Protein AF-A0A1W6B741-F1 (afdb_monomer_lite)

Structure (mmCIF, N/CA/C/O backbone):
data_AF-A0A1W6B741-F1
#
_entry.id   AF-A0A1W6B741-F1
#
loop_
_atom_site.group_PDB
_atom_site.id
_atom_site.type_symbol
_atom_site.label_atom_id
_atom_site.label_alt_id
_atom_site.label_comp_id
_atom_site.label_asym_id
_atom_site.label_entity_id
_atom_site.label_seq_id
_atom_site.pdbx_PDB_ins_code
_atom_site.Cartn_x
_atom_site.Cartn_y
_atom_site.Cartn_z
_atom_site.occupancy
_atom_site.B_iso_or_equiv
_atom_site.auth_seq_id
_atom_site.auth_comp_id
_atom_site.auth_asym_id
_atom_site.auth_atom_id
_atom_site.pdbx_PDB_model_num
ATOM 1 N N . MET A 1 1 ? 7.089 6.593 70.113 1.00 49.62 1 MET A N 1
ATOM 2 C CA . MET A 1 1 ? 6.630 7.069 68.786 1.00 49.62 1 MET A CA 1
ATOM 3 C C . MET A 1 1 ? 7.339 6.342 67.629 1.00 49.62 1 MET A C 1
ATOM 5 O O . MET A 1 1 ? 8.006 6.979 66.833 1.00 49.62 1 MET A O 1
ATOM 9 N N . LYS A 1 2 ? 7.258 5.001 67.542 1.00 49.00 2 LYS A N 1
ATOM 10 C CA . LYS A 1 2 ? 7.904 4.215 66.456 1.00 49.00 2 LYS A CA 1
ATOM 11 C C . LYS A 1 2 ? 7.067 3.026 65.945 1.00 49.00 2 LYS A C 1
ATOM 13 O O . LYS A 1 2 ? 7.526 2.274 65.102 1.00 49.00 2 LYS A O 1
ATOM 18 N N . ARG A 1 3 ? 5.837 2.846 66.449 1.00 46.06 3 ARG A N 1
ATOM 19 C CA . ARG A 1 3 ? 4.944 1.724 66.082 1.00 46.06 3 ARG A CA 1
ATOM 20 C C . ARG A 1 3 ? 3.840 2.117 65.092 1.00 46.06 3 ARG A C 1
ATOM 22 O O . ARG A 1 3 ? 3.309 1.255 64.409 1.00 46.06 3 ARG A O 1
ATOM 29 N N . ALA A 1 4 ? 3.552 3.414 64.962 1.00 48.59 4 ALA A N 1
ATOM 30 C CA . ALA A 1 4 ? 2.549 3.925 64.025 1.00 48.59 4 ALA A CA 1
ATOM 31 C C . ALA A 1 4 ? 3.038 3.970 62.563 1.00 48.59 4 ALA A C 1
ATOM 33 O O . ALA A 1 4 ? 2.226 4.031 61.649 1.00 48.59 4 ALA A O 1
ATOM 34 N N . ILE A 1 5 ? 4.354 3.894 62.327 1.00 52.31 5 ILE A N 1
ATOM 35 C CA . ILE A 1 5 ? 4.927 3.961 60.970 1.00 52.31 5 ILE A CA 1
ATOM 36 C C . ILE A 1 5 ? 4.763 2.620 60.228 1.00 52.31 5 ILE A C 1
ATOM 38 O O . ILE A 1 5 ? 4.640 2.601 59.009 1.00 52.31 5 ILE A O 1
ATOM 42 N N . ILE A 1 6 ? 4.667 1.498 60.951 1.00 54.31 6 ILE A N 1
ATOM 43 C CA . ILE A 1 6 ? 4.535 0.166 60.338 1.00 54.31 6 ILE A CA 1
ATOM 44 C C . ILE A 1 6 ? 3.123 -0.046 59.762 1.00 54.31 6 ILE A C 1
ATOM 46 O O . ILE A 1 6 ? 2.977 -0.646 58.702 1.00 54.31 6 ILE A O 1
ATOM 50 N N . PHE A 1 7 ? 2.088 0.519 60.393 1.00 48.38 7 PHE A N 1
ATOM 51 C CA . PHE A 1 7 ? 0.719 0.452 59.866 1.00 48.38 7 PHE A CA 1
ATOM 52 C C . PHE A 1 7 ? 0.516 1.312 58.611 1.00 48.38 7 PHE A C 1
ATOM 54 O O . PHE A 1 7 ? -0.214 0.907 57.712 1.00 48.38 7 PHE A O 1
ATOM 61 N N . ALA A 1 8 ? 1.203 2.454 58.503 1.00 50.00 8 ALA A N 1
ATOM 62 C CA . ALA A 1 8 ? 1.156 3.283 57.298 1.00 50.00 8 ALA A CA 1
ATOM 63 C C . ALA A 1 8 ? 1.881 2.631 56.103 1.00 50.00 8 ALA A C 1
ATOM 65 O O . ALA A 1 8 ? 1.454 2.795 54.964 1.00 50.00 8 ALA A O 1
ATOM 66 N N . ALA A 1 9 ? 2.933 1.843 56.353 1.00 50.53 9 ALA A N 1
ATOM 67 C CA . ALA A 1 9 ? 3.657 1.126 55.302 1.00 50.53 9 ALA A CA 1
ATOM 68 C C . ALA A 1 9 ? 2.869 -0.066 54.720 1.00 50.53 9 ALA A C 1
ATOM 70 O O . ALA A 1 9 ? 3.049 -0.398 53.552 1.00 50.53 9 ALA A O 1
ATOM 71 N N . LEU A 1 10 ? 1.970 -0.683 55.497 1.00 49.28 10 LEU A N 1
ATOM 72 C CA . LEU A 1 10 ? 1.177 -1.840 55.054 1.00 49.28 10 LEU A CA 1
ATOM 73 C C . LEU A 1 10 ? -0.109 -1.468 54.297 1.00 49.28 10 LEU A C 1
ATOM 75 O O . LEU A 1 10 ? -0.631 -2.286 53.549 1.00 49.28 10 LEU A O 1
ATOM 79 N N . LEU A 1 11 ? -0.612 -0.237 54.445 1.00 48.28 11 LEU A N 1
ATOM 80 C CA . LEU A 1 11 ? -1.722 0.263 53.621 1.00 48.28 11 LEU A CA 1
ATOM 81 C C . LEU A 1 11 ? -1.268 0.742 52.233 1.00 48.28 11 LEU A C 1
ATOM 83 O O . LEU A 1 11 ? -2.087 0.817 51.322 1.00 48.28 11 LEU A O 1
ATOM 87 N N . ALA A 1 12 ? 0.025 1.017 52.045 1.00 49.03 12 ALA A N 1
ATOM 88 C CA . ALA A 1 12 ? 0.581 1.404 50.748 1.00 49.03 12 ALA A CA 1
ATOM 89 C C . ALA A 1 12 ? 0.829 0.211 49.800 1.00 49.03 12 ALA A C 1
ATOM 91 O O . ALA A 1 12 ? 1.069 0.418 48.614 1.00 49.03 12 ALA A O 1
ATOM 92 N N . THR A 1 13 ? 0.753 -1.034 50.289 1.00 51.66 13 THR A N 1
ATOM 93 C CA . THR A 1 13 ? 0.931 -2.257 49.478 1.00 51.66 13 THR A CA 1
ATOM 94 C C . THR A 1 13 ? -0.386 -2.860 48.980 1.00 51.66 13 THR A C 1
ATOM 96 O O . THR A 1 13 ? -0.368 -3.836 48.235 1.00 51.66 13 THR A O 1
ATOM 99 N N . LEU A 1 14 ? -1.527 -2.267 49.348 1.00 48.66 14 LEU A N 1
ATOM 100 C CA . LEU A 1 14 ? -2.876 -2.685 48.942 1.00 48.66 14 LEU A CA 1
ATOM 101 C C . LEU A 1 14 ? -3.487 -1.786 47.861 1.00 48.66 14 LEU A C 1
ATOM 103 O O . LEU A 1 14 ? -4.700 -1.776 47.671 1.00 48.66 14 LEU A O 1
ATOM 107 N N . SER A 1 15 ? -2.647 -1.077 47.110 1.00 41.44 15 SER A N 1
ATOM 108 C CA . SER A 1 15 ? -3.021 -0.619 45.777 1.00 41.44 15 SER A CA 1
ATOM 109 C C . SER A 1 15 ? -2.590 -1.686 44.777 1.00 41.44 15 SER A C 1
ATOM 111 O O . SER A 1 15 ? -1.430 -1.680 44.355 1.00 41.44 15 SER A O 1
ATOM 113 N N . PRO A 1 16 ? -3.488 -2.566 44.296 1.00 51.16 16 PRO A N 1
ATOM 114 C CA . PRO A 1 16 ? -3.381 -2.926 42.904 1.00 51.16 16 PRO A CA 1
ATOM 115 C C . PRO A 1 16 ? -3.478 -1.594 42.159 1.00 51.16 16 PRO A C 1
ATOM 117 O O . PRO A 1 16 ? -4.539 -0.970 42.110 1.00 51.16 16 PRO A O 1
ATOM 120 N N . LEU A 1 17 ? -2.360 -1.146 41.5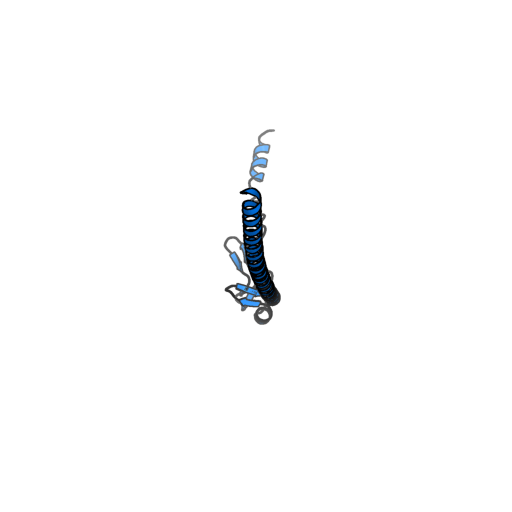85 1.00 47.25 17 LEU A N 1
ATOM 121 C CA . LEU A 1 17 ? -2.402 -0.401 40.336 1.00 47.25 17 LEU A CA 1
ATOM 122 C C . LEU A 1 17 ? -3.099 -1.305 39.310 1.00 47.25 17 LEU A C 1
ATOM 124 O O . LEU A 1 17 ? -2.494 -1.879 38.417 1.00 47.25 17 LEU A O 1
ATOM 128 N N . ALA A 1 18 ? -4.411 -1.428 39.441 1.00 44.25 18 ALA A N 1
ATOM 129 C CA . ALA A 1 18 ? -5.305 -1.744 38.360 1.00 44.25 18 ALA A CA 1
ATOM 130 C C . ALA A 1 18 ? -5.580 -0.424 37.632 1.00 44.25 18 ALA A C 1
ATOM 132 O O . ALA A 1 18 ? -6.719 -0.030 37.402 1.00 44.25 18 ALA A O 1
ATOM 133 N N . THR A 1 19 ? -4.511 0.268 37.224 1.00 42.84 19 THR A N 1
ATOM 134 C CA . THR A 1 19 ? -4.555 1.007 35.971 1.00 42.84 19 THR A CA 1
ATOM 135 C C . THR A 1 19 ? -4.699 -0.059 34.893 1.00 42.84 19 THR A C 1
ATOM 137 O O . THR A 1 19 ? -3.733 -0.433 34.233 1.00 42.84 19 THR A O 1
ATOM 140 N N . HIS A 1 20 ? -5.903 -0.614 34.762 1.00 43.66 20 HIS A N 1
ATOM 141 C CA . HIS A 1 20 ? -6.303 -1.269 33.538 1.00 43.66 20 HIS A CA 1
ATOM 142 C C . HIS A 1 20 ? -6.378 -0.134 32.530 1.00 43.66 20 HIS A C 1
ATOM 144 O O . HIS A 1 20 ? -7.413 0.501 32.338 1.00 43.66 20 HIS A O 1
ATOM 150 N N . THR A 1 21 ? -5.234 0.178 31.924 1.00 38.22 21 THR A N 1
ATOM 151 C CA . THR A 1 21 ? -5.257 0.695 30.573 1.00 38.22 21 THR A CA 1
ATOM 152 C C . THR A 1 21 ? -6.101 -0.325 29.829 1.00 38.22 21 THR A C 1
ATOM 154 O O . THR A 1 21 ? -5.731 -1.493 29.713 1.00 38.22 21 THR A O 1
ATOM 157 N N . ALA A 1 22 ? -7.326 0.051 29.471 1.00 42.50 22 ALA A N 1
ATOM 158 C CA . ALA A 1 22 ? -8.098 -0.742 28.545 1.00 42.50 22 ALA A CA 1
ATOM 159 C C . ALA A 1 22 ? -7.211 -0.850 27.302 1.00 42.50 22 ALA A C 1
ATOM 161 O O . ALA A 1 22 ? -7.067 0.114 26.551 1.00 42.50 22 ALA A O 1
ATOM 162 N N . GLN A 1 23 ? -6.517 -1.979 27.143 1.00 37.66 23 GLN A N 1
ATOM 163 C CA . GLN A 1 23 ? -5.907 -2.328 25.878 1.00 37.66 23 GLN A CA 1
ATOM 164 C C . GLN A 1 23 ? -7.083 -2.591 24.954 1.00 37.66 23 GLN A C 1
ATOM 166 O O . GLN A 1 23 ? -7.599 -3.700 24.870 1.00 37.66 23 GLN A O 1
ATOM 171 N N . ALA A 1 24 ? -7.543 -1.526 24.309 1.00 39.94 24 ALA A N 1
ATOM 172 C CA . ALA A 1 24 ? -8.347 -1.633 23.120 1.00 39.94 24 ALA A CA 1
ATOM 173 C C . ALA A 1 24 ? -7.419 -2.165 22.021 1.00 39.94 24 ALA A C 1
ATOM 175 O O . ALA A 1 24 ? -6.926 -1.415 21.182 1.00 39.94 24 ALA A O 1
ATOM 176 N N . ASP A 1 25 ? -7.186 -3.479 22.011 1.00 48.62 25 ASP A N 1
ATOM 177 C CA . ASP A 1 25 ? -7.181 -4.153 20.719 1.00 48.62 25 ASP A CA 1
ATOM 178 C C . ASP A 1 25 ? -8.565 -3.832 20.174 1.00 48.62 25 ASP A C 1
ATOM 180 O O . ASP A 1 25 ? -9.538 -4.173 20.837 1.00 48.62 25 ASP A O 1
ATOM 184 N N . GLY A 1 26 ? -8.670 -3.033 19.107 1.00 53.06 26 GLY A N 1
ATOM 185 C CA . GLY A 1 26 ? -9.865 -2.235 18.761 1.00 53.06 26 GLY A CA 1
ATOM 186 C C . GLY A 1 26 ? -11.191 -2.990 18.556 1.00 53.06 26 GLY A C 1
ATOM 187 O O . GLY A 1 26 ? -12.148 -2.412 18.051 1.00 53.06 26 GLY A O 1
ATOM 188 N N . ALA A 1 27 ? -11.240 -4.270 18.916 1.00 63.56 27 ALA A N 1
ATOM 189 C CA . ALA A 1 27 ? -12.379 -5.151 18.951 1.00 63.56 27 ALA A CA 1
ATOM 190 C C . ALA A 1 27 ? -12.714 -5.763 20.333 1.00 63.56 27 ALA A C 1
ATOM 192 O O . ALA A 1 27 ? -13.695 -6.482 20.369 1.00 63.56 27 ALA A O 1
ATOM 193 N N . THR A 1 28 ? -11.999 -5.528 21.444 1.00 71.38 28 THR A N 1
ATOM 194 C CA . THR A 1 28 ? -12.312 -6.189 22.739 1.00 71.38 28 THR A CA 1
ATOM 195 C C . THR A 1 28 ? -12.167 -5.249 23.935 1.00 71.38 28 THR A C 1
ATOM 197 O O . THR A 1 28 ? -11.151 -4.578 24.087 1.00 71.38 28 THR A O 1
ATOM 200 N N . ILE A 1 29 ? -13.171 -5.229 24.818 1.00 73.94 29 ILE A N 1
ATOM 201 C CA . ILE A 1 29 ? -13.167 -4.484 26.084 1.00 73.94 29 ILE A CA 1
ATOM 202 C C . ILE A 1 29 ? -13.439 -5.447 27.240 1.00 73.94 29 ILE A C 1
ATOM 204 O O . ILE A 1 29 ? -14.363 -6.254 27.190 1.00 73.94 29 ILE A O 1
ATOM 208 N N . THR A 1 30 ? -12.655 -5.338 28.309 1.00 77.25 30 THR A N 1
ATOM 209 C CA . THR A 1 30 ? -12.872 -6.092 29.550 1.00 77.25 30 THR A CA 1
ATOM 210 C C . THR A 1 30 ? -13.721 -5.259 30.499 1.00 77.25 30 THR A C 1
ATOM 212 O O . THR A 1 30 ? -13.291 -4.195 30.940 1.00 77.25 30 THR A O 1
ATOM 215 N N . LEU A 1 31 ? -14.927 -5.733 30.809 1.00 77.50 31 LEU A N 1
ATOM 216 C CA . LEU A 1 31 ? -15.867 -5.036 31.694 1.00 77.50 31 LEU A CA 1
ATOM 217 C C . LEU A 1 31 ? -15.630 -5.391 33.167 1.00 77.50 31 LEU A C 1
ATOM 219 O O . LEU A 1 31 ? -15.774 -4.548 34.047 1.00 77.50 31 LEU A O 1
ATOM 223 N N . ALA A 1 32 ? -15.273 -6.648 33.427 1.00 76.44 32 ALA A N 1
ATOM 224 C CA . ALA A 1 32 ? -14.990 -7.194 34.750 1.00 76.44 32 ALA A CA 1
ATOM 225 C C . ALA A 1 32 ? -14.067 -8.420 34.613 1.00 76.44 32 ALA A C 1
ATOM 227 O O . ALA A 1 32 ? -13.931 -8.954 33.507 1.00 76.44 32 ALA A O 1
ATOM 228 N N . PRO A 1 33 ? -13.445 -8.914 35.700 1.00 76.56 33 PRO A N 1
ATOM 229 C CA . PRO A 1 33 ? -12.696 -10.167 35.656 1.00 76.56 33 PRO A CA 1
ATOM 230 C C . PRO A 1 33 ? -13.569 -11.309 35.104 1.00 76.56 33 PRO A C 1
ATOM 232 O O . PRO A 1 33 ? -14.600 -11.639 35.682 1.00 76.56 33 PRO A O 1
ATOM 235 N N . GLY A 1 34 ? -13.178 -11.882 33.962 1.00 74.50 34 GLY A N 1
ATOM 236 C CA . GLY A 1 34 ? -13.925 -12.946 33.275 1.00 74.50 34 GLY A CA 1
ATOM 237 C C . GLY A 1 34 ? -15.058 -12.481 32.350 1.00 74.50 34 GLY A C 1
ATOM 238 O O . GLY A 1 34 ? -15.685 -13.321 31.712 1.00 74.50 34 GLY A O 1
ATOM 239 N N . VAL A 1 35 ? -15.308 -11.172 32.236 1.00 76.62 35 VAL A N 1
ATOM 240 C CA . VAL A 1 35 ? -16.324 -10.606 31.337 1.00 76.62 35 VAL A CA 1
ATOM 241 C C . VAL A 1 35 ? -15.642 -9.749 30.279 1.00 76.62 35 VAL A C 1
ATOM 243 O O . VAL A 1 35 ? -15.194 -8.631 30.551 1.00 76.62 35 VAL A O 1
ATOM 246 N N . THR A 1 36 ? -15.584 -10.277 29.061 1.00 83.00 36 THR A N 1
ATOM 247 C CA . THR A 1 36 ? -15.111 -9.566 27.874 1.00 83.00 36 THR A CA 1
ATOM 248 C C . THR A 1 36 ? -16.279 -9.282 26.943 1.00 83.00 36 THR A C 1
ATOM 250 O O . THR A 1 36 ? -17.221 -10.065 26.853 1.00 83.00 36 THR A O 1
ATOM 253 N N . LEU A 1 37 ? -16.221 -8.133 26.282 1.00 85.38 37 LEU A N 1
ATOM 254 C CA . LEU A 1 37 ? -17.180 -7.704 25.282 1.00 85.38 37 LEU A CA 1
ATOM 255 C C . LEU A 1 37 ? -16.421 -7.401 23.995 1.00 85.38 37 LEU A C 1
ATOM 257 O O . LEU A 1 37 ? -15.542 -6.533 23.978 1.00 85.38 37 LEU A O 1
ATOM 261 N N . GLN A 1 38 ? -16.737 -8.140 22.939 1.00 88.50 38 GLN A N 1
ATOM 262 C CA . GLN A 1 38 ? -16.107 -8.012 21.636 1.00 88.50 38 GLN A CA 1
ATOM 263 C C . GLN A 1 38 ? -16.973 -7.222 20.657 1.00 88.50 38 GLN A C 1
ATOM 265 O O . GLN A 1 38 ? -18.199 -7.181 20.740 1.00 88.50 38 GLN A O 1
ATOM 270 N N . LEU A 1 39 ? -16.321 -6.550 19.715 1.00 87.31 39 LEU A N 1
ATOM 271 C CA . LEU A 1 39 ? -16.952 -5.843 18.615 1.00 87.31 39 LEU A CA 1
ATOM 272 C C . LEU A 1 39 ? -17.810 -6.828 17.823 1.00 87.31 39 LEU A C 1
ATOM 274 O O . LEU A 1 39 ? -17.308 -7.818 17.294 1.00 87.31 39 LEU A O 1
ATOM 278 N N . GLY A 1 40 ? -19.097 -6.517 17.723 1.00 89.00 40 GLY A N 1
ATOM 279 C CA . GLY A 1 40 ? -20.098 -7.359 17.085 1.00 89.00 40 GLY A CA 1
ATOM 280 C C . GLY A 1 40 ? -20.682 -8.451 17.974 1.00 89.00 40 GLY A C 1
ATOM 281 O O . GLY A 1 40 ? -21.468 -9.253 17.468 1.00 89.00 40 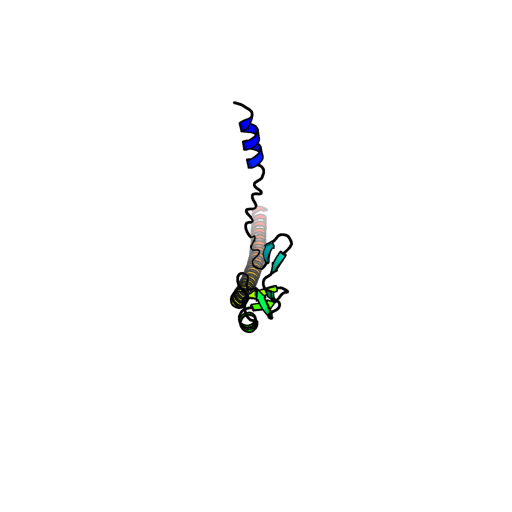GLY A O 1
ATOM 282 N N . ASP A 1 41 ? -20.367 -8.462 19.272 1.00 90.69 41 ASP A N 1
ATOM 283 C CA . ASP A 1 41 ? -21.128 -9.240 20.246 1.00 90.69 41 ASP A CA 1
ATOM 284 C C . ASP A 1 41 ? -22.586 -8.794 20.241 1.00 90.69 41 ASP A C 1
ATOM 286 O O . ASP A 1 41 ? -22.893 -7.610 20.080 1.00 90.69 41 ASP A O 1
ATOM 290 N N . ARG A 1 42 ? -23.485 -9.764 20.413 1.00 90.62 42 ARG A N 1
ATOM 291 C CA . ARG A 1 42 ? -24.929 -9.558 20.347 1.00 90.62 42 ARG A CA 1
ATOM 292 C C . ARG A 1 42 ? -25.552 -9.689 21.736 1.00 90.62 42 ARG A C 1
ATOM 294 O O . ARG A 1 42 ? -25.341 -10.697 22.410 1.00 90.62 42 ARG A O 1
ATOM 301 N N . ASP A 1 43 ? -26.342 -8.700 22.149 1.00 90.19 43 ASP A N 1
ATOM 302 C CA . ASP A 1 43 ? -27.113 -8.769 23.395 1.00 90.19 43 ASP A CA 1
ATOM 303 C C . ASP A 1 43 ? -28.398 -9.610 23.244 1.00 90.19 43 ASP A C 1
ATOM 305 O O . ASP A 1 43 ? -28.732 -10.130 22.174 1.00 90.19 43 ASP A O 1
ATOM 309 N N . ARG A 1 44 ? -29.156 -9.749 24.340 1.00 89.19 44 ARG A N 1
ATOM 310 C CA . ARG A 1 44 ? -30.431 -10.490 24.341 1.00 89.19 44 ARG A CA 1
ATOM 311 C C . ARG A 1 44 ? -31.520 -9.809 23.509 1.00 89.19 44 ARG A C 1
ATOM 313 O O . ARG A 1 44 ? -32.472 -10.474 23.114 1.00 89.19 44 ARG A O 1
ATOM 320 N N . GLN A 1 45 ? -31.400 -8.507 23.268 1.00 90.25 45 GLN A N 1
ATOM 321 C CA . GLN A 1 45 ? -32.316 -7.722 22.447 1.00 90.25 45 GLN A CA 1
ATOM 322 C C . GLN A 1 45 ? -31.964 -7.787 20.949 1.00 90.25 45 GLN A C 1
ATOM 324 O O . GLN A 1 45 ? -32.733 -7.300 20.121 1.00 90.25 45 GLN A O 1
ATOM 329 N N . GLY A 1 46 ? -30.841 -8.412 20.578 1.00 91.00 46 GLY A N 1
ATOM 330 C CA . GLY A 1 46 ? -30.366 -8.494 19.198 1.00 91.00 46 GLY A CA 1
ATOM 331 C C . GLY A 1 46 ? -29.575 -7.267 18.734 1.00 91.00 46 GLY A C 1
ATOM 332 O O . GLY A 1 46 ? -29.342 -7.123 17.533 1.00 91.00 46 GLY A O 1
ATOM 333 N N . GLN A 1 47 ? -29.169 -6.393 19.654 1.00 92.44 47 GLN A N 1
ATOM 334 C CA . GLN A 1 47 ? -28.283 -5.269 19.379 1.00 92.44 47 GLN A CA 1
ATOM 335 C C . GLN A 1 47 ? -26.832 -5.738 19.358 1.00 92.44 47 GLN A C 1
ATOM 337 O O . GLN A 1 47 ? -26.455 -6.677 20.055 1.00 92.44 47 GLN A O 1
ATOM 342 N N . TYR A 1 48 ? -26.017 -5.056 18.569 1.00 92.06 48 TYR A N 1
ATOM 343 C CA . TYR A 1 48 ? -24.608 -5.342 18.377 1.00 92.06 48 TYR A CA 1
ATOM 344 C C . TYR A 1 48 ? -23.733 -4.321 19.091 1.00 92.06 48 TYR A C 1
ATOM 346 O O . TYR A 1 48 ? -24.019 -3.122 19.072 1.00 92.06 48 TYR A O 1
ATOM 354 N N . TRP A 1 49 ? -22.646 -4.787 19.692 1.00 89.88 49 TRP A N 1
ATOM 355 C CA . TRP A 1 49 ? -21.667 -3.926 20.338 1.00 89.88 49 TRP A CA 1
ATOM 356 C C . TRP A 1 49 ? -20.708 -3.288 19.329 1.00 89.88 49 TRP A C 1
ATOM 358 O O . TRP A 1 49 ? -19.986 -3.996 18.632 1.00 89.88 49 TRP A O 1
ATOM 368 N N . ASP A 1 50 ? -20.637 -1.954 19.278 1.00 87.06 50 ASP A N 1
ATOM 369 C CA . ASP A 1 50 ? -19.771 -1.205 18.346 1.00 87.06 50 ASP A CA 1
ATOM 370 C C . ASP A 1 50 ? -18.403 -0.784 18.894 1.00 87.06 50 ASP A C 1
ATOM 372 O O . ASP A 1 50 ? -17.662 -0.092 18.190 1.00 87.06 50 ASP A O 1
ATOM 376 N N . GLY A 1 51 ? -18.060 -1.216 20.110 1.00 83.62 51 GLY A N 1
ATOM 377 C CA . GLY A 1 51 ? -16.863 -0.774 20.829 1.00 83.62 51 GLY A CA 1
ATOM 378 C C . GLY A 1 51 ? -17.130 0.321 21.867 1.00 83.62 51 GLY A C 1
ATOM 379 O O . GLY A 1 51 ? -16.230 0.654 22.630 1.00 83.62 51 GLY A O 1
ATOM 380 N N . GLY A 1 52 ? -18.345 0.871 21.937 1.00 83.94 52 GLY A N 1
ATOM 381 C CA . GLY A 1 52 ? -18.731 1.798 23.009 1.00 83.94 52 GLY A CA 1
ATOM 382 C C . GLY A 1 52 ? -20.228 1.850 23.309 1.00 83.94 52 GLY A C 1
ATOM 383 O O . GLY A 1 52 ? -20.616 2.261 24.399 1.00 83.94 52 GLY A O 1
ATOM 384 N N . HIS A 1 53 ? -21.070 1.430 22.367 1.00 86.00 53 HIS A N 1
ATOM 385 C CA . HIS A 1 53 ? -22.519 1.447 22.480 1.00 86.00 53 HIS A CA 1
ATOM 386 C C . HIS A 1 53 ? -23.132 0.186 21.864 1.00 86.00 53 HIS A C 1
ATOM 388 O O . HIS A 1 53 ? -22.611 -0.394 20.909 1.00 86.00 53 HIS A O 1
ATOM 394 N N . TRP A 1 54 ? -24.295 -0.194 22.385 1.00 90.56 54 TRP A N 1
ATOM 395 C CA . TRP A 1 54 ? -25.179 -1.156 21.736 1.00 90.56 54 TRP A CA 1
ATOM 396 C C . TRP A 1 54 ? -25.928 -0.468 20.596 1.00 90.56 54 TRP A C 1
ATOM 398 O O . TRP A 1 54 ? -26.425 0.652 20.747 1.00 90.56 54 TRP A O 1
ATOM 408 N N . ARG A 1 55 ? -25.968 -1.117 19.437 1.00 93.44 55 ARG A N 1
ATOM 409 C CA . ARG A 1 55 ? -26.555 -0.590 18.204 1.00 93.44 55 ARG A CA 1
ATOM 410 C C . ARG A 1 55 ? -27.537 -1.589 17.637 1.00 93.44 55 ARG A C 1
ATOM 412 O O . ARG A 1 55 ? -27.298 -2.790 17.684 1.00 93.44 55 ARG A O 1
ATOM 419 N N . ASP A 1 56 ? -28.633 -1.107 17.078 1.00 94.25 56 ASP A N 1
ATOM 420 C CA . ASP A 1 56 ? -29.594 -1.988 16.436 1.00 94.25 56 ASP A CA 1
ATOM 421 C C . ASP A 1 56 ? -28.970 -2.726 15.237 1.00 94.25 56 ASP A C 1
ATOM 423 O O . ASP A 1 56 ? -27.982 -2.292 14.635 1.00 94.25 56 ASP A O 1
ATOM 427 N N . GLY A 1 57 ? -29.567 -3.865 14.884 1.00 91.25 57 GLY A N 1
ATOM 428 C CA . GLY A 1 57 ? -29.054 -4.711 13.811 1.00 91.25 57 GLY A CA 1
ATOM 429 C C . GLY A 1 57 ? -29.014 -4.023 12.447 1.00 91.25 57 GLY A C 1
ATOM 430 O O . GLY A 1 57 ? -28.093 -4.279 11.677 1.00 91.25 57 GLY A O 1
ATOM 431 N N . ARG A 1 58 ? -29.956 -3.120 12.140 1.00 91.56 58 ARG A N 1
ATOM 432 C CA . ARG A 1 58 ? -29.957 -2.422 10.847 1.00 91.56 58 ARG A CA 1
ATOM 433 C C . ARG A 1 58 ? -28.759 -1.484 10.757 1.00 91.56 58 ARG A C 1
ATOM 435 O O . ARG A 1 58 ? -27.986 -1.585 9.810 1.00 91.56 58 ARG A O 1
ATOM 442 N N . TRP A 1 59 ? -28.555 -0.651 11.776 1.00 91.19 59 TRP A N 1
ATOM 443 C CA . TRP A 1 59 ? -27.388 0.224 11.849 1.00 91.19 59 TRP A CA 1
ATOM 444 C C . TRP A 1 59 ? -26.076 -0.560 11.766 1.00 91.19 59 TRP A C 1
ATOM 446 O O . TRP A 1 59 ? -25.129 -0.105 11.121 1.00 91.19 59 TRP A O 1
ATOM 456 N N . TRP A 1 60 ? -26.020 -1.737 12.401 1.00 91.44 60 TRP A N 1
ATOM 457 C CA . TRP A 1 60 ? -24.848 -2.606 12.351 1.00 91.44 60 TRP A CA 1
ATOM 458 C C . TRP A 1 60 ? -24.531 -3.049 10.927 1.00 91.44 60 TRP A C 1
ATOM 460 O O . TRP A 1 60 ? -23.433 -2.789 10.444 1.00 91.44 60 TRP A O 1
ATOM 470 N N . HIS A 1 61 ? -25.502 -3.654 10.240 1.00 89.44 61 HIS A N 1
ATOM 471 C CA . HIS A 1 61 ? -25.327 -4.162 8.878 1.00 89.44 61 HIS A CA 1
ATOM 472 C C . HIS A 1 61 ? -25.054 -3.055 7.846 1.00 89.44 61 HIS A C 1
ATOM 474 O O . HIS A 1 61 ? -24.380 -3.304 6.851 1.00 89.44 61 HIS A O 1
ATOM 480 N N . ASP A 1 62 ? -25.505 -1.824 8.096 1.00 91.56 62 ASP A N 1
ATOM 481 C CA . ASP A 1 62 ? -25.226 -0.682 7.217 1.00 91.56 62 ASP A CA 1
ATOM 482 C C . ASP A 1 62 ? -23.776 -0.165 7.333 1.00 91.56 62 ASP A C 1
ATOM 484 O O . ASP A 1 62 ? -23.270 0.504 6.423 1.00 91.56 62 ASP A O 1
ATOM 488 N N . ARG A 1 63 ? -23.087 -0.437 8.452 1.00 88.00 63 ARG A N 1
ATOM 489 C CA . ARG A 1 63 ? -21.735 0.084 8.741 1.00 88.00 63 ARG A CA 1
ATOM 490 C C . ARG A 1 63 ? -20.656 -0.968 8.863 1.00 88.00 63 ARG A C 1
ATOM 492 O O . ARG A 1 63 ? -19.486 -0.610 8.694 1.00 88.00 63 ARG A O 1
ATOM 499 N N . TYR A 1 64 ? -21.019 -2.187 9.220 1.00 89.25 64 TYR A N 1
ATOM 500 C CA . TYR A 1 64 ? -20.099 -3.268 9.501 1.00 89.25 64 TYR A CA 1
ATOM 501 C C . TYR A 1 64 ? -20.387 -4.465 8.608 1.00 89.25 64 TYR A C 1
ATOM 503 O O . TYR A 1 64 ? -21.522 -4.909 8.459 1.00 89.25 64 TYR A O 1
ATOM 511 N N . GLU A 1 65 ? -19.309 -5.031 8.086 1.00 87.75 65 GLU A N 1
ATOM 512 C CA . GLU A 1 65 ? -19.324 -6.220 7.254 1.00 87.75 65 GLU A CA 1
ATOM 513 C C . GLU A 1 65 ? -18.452 -7.291 7.901 1.00 87.75 65 GLU A C 1
ATOM 515 O O . GLU A 1 65 ? -17.383 -6.997 8.445 1.00 87.75 65 GLU A O 1
ATOM 520 N N . TRP A 1 66 ? -18.901 -8.541 7.858 1.00 82.38 66 TRP A N 1
ATOM 521 C CA . TRP A 1 66 ? -18.072 -9.661 8.280 1.00 82.38 66 TRP A CA 1
ATOM 522 C C . TRP A 1 66 ? -17.164 -10.068 7.122 1.00 82.38 66 TRP A C 1
ATOM 524 O O . TRP A 1 66 ? -17.636 -10.613 6.126 1.00 82.38 66 TRP A O 1
ATOM 534 N N . GLN A 1 67 ? -15.864 -9.802 7.246 1.00 81.12 67 GLN A N 1
ATOM 535 C CA . GLN A 1 67 ? -14.872 -10.115 6.218 1.00 81.12 67 GLN A CA 1
ATOM 536 C C . GLN A 1 67 ? -13.592 -10.654 6.859 1.00 81.12 67 GLN A C 1
ATOM 538 O O . GLN A 1 67 ? -13.114 -10.136 7.867 1.00 81.12 67 GLN A O 1
ATOM 543 N N . GLN A 1 68 ? -13.020 -11.708 6.272 1.00 78.31 68 GLN A N 1
ATOM 544 C CA . GLN A 1 68 ? -11.787 -12.350 6.759 1.00 78.31 68 GLN A CA 1
ATOM 545 C C . GLN A 1 68 ? -11.835 -12.775 8.245 1.00 78.31 68 GLN A C 1
ATOM 547 O O . GLN A 1 68 ? -10.849 -12.655 8.967 1.00 78.31 68 GLN A O 1
ATOM 552 N N . GLY A 1 69 ? -12.990 -13.252 8.723 1.00 81.62 69 GLY A N 1
ATOM 553 C CA . GLY A 1 69 ? -13.135 -13.754 10.096 1.00 81.62 69 GLY A CA 1
ATOM 554 C C . GLY A 1 69 ? -13.216 -12.673 11.178 1.00 81.62 69 GLY A C 1
ATOM 555 O O . GLY A 1 69 ? -13.080 -12.996 12.355 1.00 81.62 69 GLY A O 1
ATOM 556 N N . ARG A 1 70 ? -13.435 -11.404 10.807 1.00 82.25 70 ARG A N 1
ATOM 557 C CA . ARG A 1 70 ? -13.690 -10.313 11.757 1.00 82.25 70 ARG A CA 1
ATOM 558 C C . ARG A 1 70 ? -14.691 -9.295 11.212 1.00 82.25 70 ARG A C 1
ATOM 560 O O . ARG A 1 70 ? -14.888 -9.179 10.003 1.00 82.25 70 ARG A O 1
ATOM 567 N N . TRP A 1 71 ? -15.271 -8.501 12.107 1.00 84.38 71 TRP A N 1
ATOM 568 C CA . TRP A 1 71 ? -16.072 -7.339 11.728 1.00 84.38 71 TRP A CA 1
ATOM 569 C C . TRP A 1 71 ? -15.189 -6.187 11.243 1.00 84.38 71 TRP A C 1
ATOM 571 O O . TRP A 1 71 ? -14.256 -5.768 11.932 1.00 84.38 71 TRP A O 1
ATOM 581 N N . TRP A 1 72 ? -15.523 -5.644 10.076 1.00 84.06 72 TRP A N 1
ATOM 582 C CA . TRP A 1 72 ? -14.888 -4.475 9.482 1.00 84.06 72 TRP A CA 1
ATOM 583 C C . TRP A 1 72 ? -15.884 -3.346 9.309 1.00 84.06 72 TRP A C 1
ATOM 585 O O . TRP A 1 72 ? -16.954 -3.537 8.742 1.00 84.06 72 TRP A O 1
ATOM 595 N N . ARG A 1 73 ? -15.503 -2.131 9.707 1.00 86.62 73 ARG A N 1
ATOM 596 C CA . ARG A 1 73 ? -16.276 -0.943 9.341 1.00 86.62 73 ARG A CA 1
ATOM 597 C C . ARG A 1 73 ? -16.097 -0.662 7.843 1.00 86.62 73 ARG A C 1
ATOM 599 O O . ARG A 1 73 ? -14.959 -0.556 7.387 1.00 86.62 73 ARG A O 1
ATOM 606 N N . HIS A 1 74 ? -17.180 -0.449 7.096 1.00 84.06 74 HIS A N 1
ATOM 607 C CA . HIS A 1 74 ? -17.177 -0.274 5.631 1.00 84.06 74 HIS A CA 1
ATOM 608 C C . HIS A 1 74 ? -16.138 0.738 5.118 1.00 84.06 74 HIS A C 1
ATOM 610 O O . HIS A 1 74 ? -15.472 0.512 4.112 1.00 84.06 74 HIS A O 1
ATOM 616 N N . GLU A 1 75 ? -15.965 1.873 5.798 1.00 82.69 75 GLU A N 1
ATOM 617 C CA . GLU A 1 75 ? -14.969 2.885 5.412 1.00 82.69 75 GLU A CA 1
ATOM 618 C C . GLU A 1 75 ? -13.522 2.439 5.626 1.00 82.69 75 GLU A C 1
ATOM 620 O O . GLU A 1 75 ? -12.640 2.820 4.859 1.00 82.69 75 GLU A O 1
ATOM 625 N N . GLN A 1 76 ? -13.259 1.681 6.691 1.00 81.44 76 GLN A N 1
ATOM 626 C CA . GLN A 1 76 ? -11.927 1.141 6.958 1.00 81.44 76 GLN A CA 1
ATOM 627 C C . GLN A 1 76 ? -11.615 0.021 5.972 1.00 81.44 76 GLN A C 1
ATOM 629 O O . GLN A 1 76 ? -10.514 -0.011 5.433 1.00 81.44 76 GLN A O 1
ATOM 634 N N . TRP A 1 77 ? -12.602 -0.829 5.678 1.00 81.69 77 TRP A N 1
ATOM 635 C CA . TRP A 1 77 ? -12.487 -1.872 4.667 1.00 81.69 77 TRP A CA 1
ATOM 636 C C . TRP A 1 77 ? -12.188 -1.295 3.283 1.00 81.69 77 TRP A C 1
ATOM 638 O O . TRP A 1 77 ? -11.200 -1.679 2.665 1.00 81.69 77 TRP A O 1
ATOM 648 N N . ARG A 1 78 ? -12.957 -0.291 2.833 1.00 84.00 78 ARG A N 1
ATOM 649 C CA . ARG A 1 78 ? -12.696 0.392 1.553 1.00 84.00 78 ARG A CA 1
ATOM 650 C C . ARG A 1 78 ? -11.289 0.977 1.489 1.00 84.00 78 ARG A C 1
ATOM 652 O O . ARG A 1 78 ? -10.575 0.718 0.527 1.00 84.00 78 ARG A O 1
ATOM 659 N N . ARG A 1 79 ? -10.858 1.694 2.532 1.00 84.38 79 ARG A N 1
ATOM 660 C CA . ARG A 1 79 ? -9.503 2.266 2.595 1.00 84.38 79 ARG A CA 1
ATOM 661 C C . ARG A 1 79 ? -8.412 1.201 2.582 1.00 84.38 79 ARG A C 1
ATOM 663 O O . ARG A 1 79 ? -7.409 1.381 1.901 1.00 84.38 79 ARG A O 1
ATOM 670 N N . HIS A 1 80 ? -8.601 0.108 3.316 1.00 83.06 80 HIS A N 1
ATOM 671 C CA . HIS A 1 80 ? -7.666 -1.013 3.323 1.00 83.06 80 HIS A CA 1
ATOM 672 C C . HIS A 1 80 ? -7.528 -1.613 1.922 1.00 83.06 80 HIS A C 1
ATOM 674 O O . HIS A 1 80 ? -6.423 -1.756 1.410 1.00 83.06 80 HIS A O 1
ATOM 680 N N . HIS A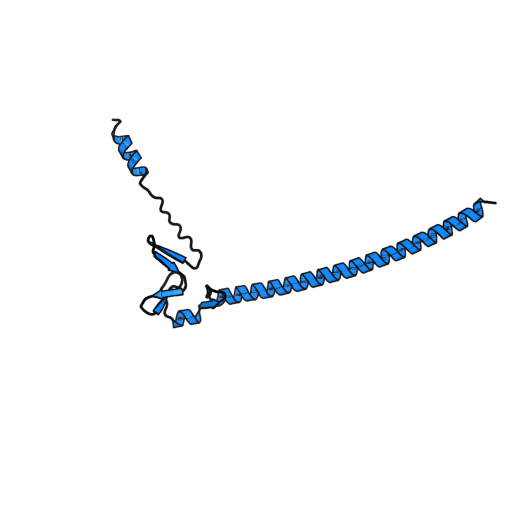 1 81 ? -8.654 -1.873 1.261 1.00 84.44 81 HIS A N 1
ATOM 681 C CA . HIS A 1 81 ? -8.668 -2.473 -0.066 1.00 84.44 81 HIS A CA 1
ATOM 682 C C . HIS A 1 81 ? -8.111 -1.541 -1.153 1.00 84.44 81 HIS A C 1
ATOM 684 O O . HIS A 1 81 ? -7.424 -1.976 -2.079 1.00 84.44 81 HIS A O 1
ATOM 690 N N . GLU A 1 82 ? -8.367 -0.238 -1.043 1.00 87.50 82 GLU A N 1
ATOM 691 C CA . GLU A 1 82 ? -7.751 0.775 -1.902 1.00 87.50 82 GLU A CA 1
ATOM 692 C C . GLU A 1 82 ? -6.240 0.859 -1.682 1.00 87.50 82 GLU A C 1
ATOM 694 O O . GLU A 1 82 ? -5.484 0.927 -2.654 1.00 87.50 82 GLU A O 1
ATOM 699 N N . TRP A 1 83 ? -5.788 0.818 -0.426 1.00 84.88 83 TRP A N 1
ATOM 700 C CA . TRP A 1 83 ? -4.368 0.789 -0.094 1.00 84.88 83 TRP A CA 1
ATOM 701 C C . TRP A 1 83 ? -3.692 -0.462 -0.665 1.00 84.88 83 TRP A C 1
ATOM 703 O O . TRP A 1 83 ? -2.671 -0.330 -1.337 1.00 84.88 83 TRP A O 1
ATOM 713 N N . GLU A 1 84 ? -4.288 -1.647 -0.502 1.00 87.12 84 GLU A N 1
ATOM 714 C CA . GLU A 1 84 ? -3.791 -2.892 -1.101 1.00 87.12 84 GLU A CA 1
ATOM 715 C C . GLU A 1 84 ? -3.689 -2.768 -2.621 1.00 87.12 84 GLU A C 1
ATOM 717 O O . GLU A 1 84 ? -2.653 -3.082 -3.206 1.00 87.12 84 GLU A O 1
ATOM 722 N N . ARG A 1 85 ? -4.732 -2.250 -3.281 1.00 87.31 85 ARG A N 1
ATOM 723 C CA . ARG A 1 85 ? -4.726 -2.041 -4.735 1.00 87.31 85 ARG A CA 1
ATOM 724 C C . ARG A 1 85 ? -3.584 -1.124 -5.170 1.00 87.31 85 ARG A C 1
ATOM 726 O O . ARG A 1 85 ? -2.914 -1.418 -6.158 1.00 87.31 85 ARG A O 1
ATOM 733 N N . GLN A 1 86 ? -3.348 -0.036 -4.439 1.00 90.19 86 GLN A N 1
ATOM 734 C CA . GLN A 1 86 ? -2.241 0.877 -4.716 1.00 90.19 86 GLN A CA 1
ATOM 735 C C . GLN A 1 86 ? -0.879 0.215 -4.487 1.00 90.19 86 GLN A C 1
ATOM 737 O O . GLN A 1 86 ? 0.035 0.438 -5.276 1.00 90.19 86 GLN A O 1
ATOM 742 N N . GLN A 1 87 ? -0.725 -0.599 -3.440 1.00 91.50 87 GLN A N 1
ATOM 743 C CA . GLN A 1 87 ? 0.508 -1.359 -3.208 1.00 91.50 87 GLN A CA 1
ATOM 744 C C . GLN A 1 87 ? 0.778 -2.329 -4.355 1.00 91.50 87 GLN A C 1
ATOM 746 O O . GLN A 1 87 ? 1.865 -2.312 -4.925 1.00 91.50 87 GLN A O 1
ATOM 751 N N . TRP A 1 88 ? -0.236 -3.084 -4.778 1.00 86.62 88 TRP A N 1
ATOM 752 C CA . TRP A 1 88 ? -0.132 -3.985 -5.923 1.00 86.62 88 TRP A CA 1
ATOM 753 C C . TRP A 1 88 ? 0.260 -3.260 -7.212 1.00 86.62 88 TRP A C 1
ATOM 755 O O . TRP A 1 88 ? 1.046 -3.786 -7.998 1.00 86.62 88 TRP A O 1
ATOM 765 N N . GLN A 1 89 ? -0.273 -2.060 -7.453 1.00 91.50 89 GLN A N 1
ATOM 766 C CA . GLN A 1 89 ? 0.112 -1.249 -8.610 1.00 91.50 89 GLN A CA 1
ATOM 767 C C . GLN A 1 89 ? 1.571 -0.795 -8.522 1.00 91.50 89 GLN A C 1
ATOM 769 O O . GLN A 1 89 ? 2.330 -1.043 -9.458 1.00 91.50 89 GLN A O 1
ATOM 774 N N . ARG A 1 90 ? 1.987 -0.230 -7.381 1.00 89.75 90 ARG A N 1
ATOM 775 C CA . ARG A 1 90 ? 3.382 0.180 -7.148 1.00 89.75 90 ARG A CA 1
ATOM 776 C C . ARG A 1 90 ? 4.350 -0.985 -7.309 1.00 89.75 90 ARG A C 1
ATOM 778 O O . ARG A 1 90 ? 5.396 -0.838 -7.931 1.00 89.75 90 ARG A O 1
ATOM 785 N N . GLU A 1 91 ? 3.999 -2.154 -6.786 1.00 90.31 91 GLU A N 1
ATOM 786 C CA . GLU A 1 91 ? 4.827 -3.349 -6.895 1.00 90.31 91 GLU A CA 1
ATOM 787 C C . GLU A 1 91 ? 4.952 -3.814 -8.351 1.00 90.31 91 GLU A C 1
ATOM 789 O O . GLU A 1 91 ? 6.049 -4.133 -8.813 1.00 90.31 91 GLU A O 1
ATOM 794 N N . ARG A 1 92 ? 3.851 -3.810 -9.116 1.00 91.44 92 ARG A N 1
ATOM 795 C CA . ARG A 1 92 ? 3.891 -4.123 -10.554 1.00 91.44 92 ARG A CA 1
ATOM 796 C C . ARG A 1 92 ? 4.774 -3.144 -11.319 1.00 91.44 92 ARG A C 1
ATOM 798 O O . ARG A 1 92 ? 5.568 -3.579 -12.152 1.00 91.44 92 ARG A O 1
ATOM 805 N N . GLU A 1 93 ? 4.651 -1.851 -11.043 1.00 93.19 93 GLU A N 1
ATOM 806 C CA . GLU A 1 93 ? 5.467 -0.807 -11.667 1.00 93.19 93 GLU A CA 1
ATOM 807 C C . GLU A 1 93 ? 6.948 -0.956 -11.319 1.00 93.19 93 GLU A C 1
ATOM 809 O O . GLU A 1 93 ? 7.800 -0.852 -12.205 1.00 93.19 93 GLU A O 1
ATOM 814 N N . TRP A 1 94 ? 7.256 -1.258 -10.057 1.00 91.38 94 TRP A N 1
ATOM 815 C CA . TRP A 1 94 ? 8.615 -1.519 -9.596 1.00 91.38 94 TRP A CA 1
ATOM 816 C C . TRP A 1 94 ? 9.213 -2.742 -10.295 1.00 91.38 94 TRP A C 1
ATOM 818 O O . TRP A 1 94 ? 10.286 -2.636 -10.887 1.00 91.38 94 TRP A O 1
ATOM 828 N N . ARG A 1 95 ? 8.482 -3.866 -10.347 1.00 94.06 95 ARG A N 1
ATOM 829 C CA . ARG A 1 95 ? 8.904 -5.081 -11.071 1.00 94.06 95 ARG A CA 1
ATOM 830 C C . ARG A 1 95 ? 9.097 -4.812 -12.565 1.00 94.06 95 ARG A C 1
ATOM 832 O O . ARG A 1 95 ? 9.999 -5.367 -13.191 1.00 94.06 95 ARG A O 1
ATOM 839 N N . HIS A 1 96 ? 8.252 -3.976 -13.167 1.00 93.56 96 HIS A N 1
ATOM 840 C CA . HIS A 1 96 ? 8.405 -3.583 -14.566 1.00 93.56 96 HIS A CA 1
ATOM 841 C C . HIS A 1 96 ? 9.679 -2.753 -14.781 1.00 93.56 96 HIS A C 1
ATOM 843 O O . HIS A 1 96 ? 10.452 -3.039 -15.696 1.00 93.56 96 HIS A O 1
ATOM 849 N N . HIS A 1 97 ? 9.930 -1.768 -13.915 1.00 93.94 97 HIS A N 1
ATOM 850 C CA . HIS A 1 97 ? 11.155 -0.970 -13.931 1.00 93.94 97 HIS A CA 1
ATOM 851 C C . HIS A 1 97 ? 12.409 -1.817 -13.716 1.00 93.94 97 HIS A C 1
ATOM 853 O O . HIS A 1 97 ? 13.399 -1.631 -14.420 1.00 93.94 97 HIS A O 1
ATOM 859 N N . GLU A 1 98 ? 12.372 -2.757 -12.778 1.00 93.50 98 GLU A N 1
ATOM 860 C CA . GLU A 1 98 ? 13.470 -3.678 -12.502 1.00 93.50 98 GLU A CA 1
ATOM 861 C C . GLU A 1 98 ? 13.806 -4.516 -13.740 1.00 93.50 98 GLU A C 1
ATOM 863 O O . GLU A 1 98 ? 14.946 -4.514 -14.205 1.00 93.50 98 GLU A O 1
ATOM 868 N N . ARG A 1 99 ? 12.795 -5.129 -14.366 1.00 94.31 99 ARG A N 1
ATOM 869 C CA . ARG A 1 99 ? 12.970 -5.879 -15.620 1.00 94.31 99 ARG A CA 1
ATOM 870 C C . ARG A 1 99 ? 13.498 -5.002 -16.752 1.00 94.31 99 ARG A C 1
ATOM 872 O O . ARG A 1 99 ? 14.283 -5.472 -17.574 1.00 94.31 99 ARG A O 1
ATOM 879 N N . ALA A 1 100 ? 13.068 -3.743 -16.835 1.00 94.44 100 ALA A N 1
ATOM 880 C CA . ALA A 1 100 ? 13.581 -2.805 -17.829 1.00 94.44 100 ALA A CA 1
ATOM 881 C C . ALA A 1 100 ? 15.071 -2.505 -17.594 1.00 94.44 100 ALA A C 1
ATOM 883 O O . ALA A 1 100 ? 15.860 -2.580 -18.536 1.00 94.44 100 ALA A O 1
ATOM 884 N N . ARG A 1 101 ? 15.471 -2.259 -16.340 1.00 94.00 101 ARG A N 1
ATOM 885 C CA . ARG A 1 101 ? 16.878 -2.065 -15.955 1.00 94.00 101 ARG A CA 1
ATOM 886 C C . ARG A 1 101 ? 17.726 -3.293 -16.260 1.00 94.00 101 ARG A C 1
ATOM 888 O O . ARG A 1 101 ? 18.804 -3.144 -16.821 1.00 94.00 101 ARG A O 1
ATOM 895 N N . GLU A 1 102 ? 17.233 -4.494 -15.967 1.00 94.62 102 GLU A N 1
ATOM 896 C CA . GLU A 1 102 ? 17.944 -5.740 -16.274 1.00 94.62 102 GLU A CA 1
ATOM 897 C C . GLU A 1 102 ? 18.158 -5.911 -17.788 1.00 94.62 102 GLU A C 1
ATOM 899 O O . GLU A 1 102 ? 19.248 -6.264 -18.240 1.00 94.62 102 GLU A O 1
ATOM 904 N N . ARG A 1 103 ? 17.135 -5.608 -18.600 1.00 95.12 103 ARG A N 1
ATOM 905 C CA . ARG A 1 103 ? 17.246 -5.646 -20.066 1.00 95.12 103 ARG A CA 1
ATOM 906 C C . ARG A 1 103 ? 18.288 -4.659 -20.577 1.00 95.12 103 ARG A C 1
ATOM 908 O O . ARG A 1 103 ? 19.082 -5.029 -21.441 1.00 95.12 103 ARG A O 1
ATOM 915 N N . GLU A 1 104 ? 18.285 -3.430 -20.070 1.00 94.62 104 GLU A N 1
ATOM 916 C CA . GLU A 1 104 ? 19.281 -2.421 -20.441 1.00 94.62 104 GLU A CA 1
ATOM 917 C C . GLU A 1 104 ? 20.687 -2.824 -19.991 1.00 94.62 104 GLU A C 1
ATOM 919 O O . GLU A 1 104 ? 21.620 -2.763 -20.790 1.00 94.62 104 GLU A O 1
ATOM 924 N N . HIS A 1 105 ? 20.834 -3.353 -18.775 1.00 95.38 105 HIS A N 1
ATOM 925 C CA . HIS A 1 105 ? 22.105 -3.878 -18.279 1.00 95.38 105 HIS A CA 1
ATOM 926 C C . HIS A 1 105 ? 22.645 -4.991 -19.185 1.00 95.38 105 HIS A C 1
ATOM 928 O O . HIS A 1 105 ? 23.783 -4.924 -19.643 1.00 95.38 105 HIS A O 1
ATOM 934 N N . ARG A 1 106 ? 21.801 -5.961 -19.556 1.00 95.94 106 ARG A N 1
ATOM 935 C CA . ARG A 1 106 ? 22.175 -7.050 -20.472 1.00 95.94 106 ARG A CA 1
ATOM 936 C C . ARG A 1 106 ? 22.563 -6.536 -21.862 1.00 95.94 106 ARG A C 1
ATOM 938 O O . ARG A 1 106 ? 23.442 -7.100 -22.511 1.00 95.94 106 ARG A O 1
ATOM 945 N N . LYS A 1 107 ? 21.903 -5.488 -22.368 1.00 96.69 107 LYS A N 1
ATOM 946 C CA . LYS A 1 107 ? 22.283 -4.852 -23.645 1.00 96.69 107 LYS A CA 1
ATOM 947 C C . LYS A 1 107 ? 23.638 -4.158 -23.537 1.00 96.69 107 LYS A C 1
ATOM 949 O O . LYS A 1 107 ? 24.445 -4.277 -24.458 1.00 96.69 107 LYS A O 1
ATOM 954 N N . TRP A 1 108 ? 23.867 -3.436 -22.444 1.00 95.19 108 TRP A N 1
ATOM 955 C CA . TRP A 1 108 ? 25.124 -2.747 -22.178 1.00 95.19 108 TRP A CA 1
ATOM 956 C C . TRP A 1 108 ? 26.286 -3.737 -22.055 1.00 95.19 108 TRP A C 1
ATOM 958 O O . TRP A 1 108 ? 27.301 -3.559 -22.721 1.00 95.19 108 TRP A O 1
ATOM 968 N N . GLU A 1 109 ? 26.099 -4.828 -21.314 1.00 95.81 109 GLU A N 1
ATOM 969 C CA . GLU A 1 109 ? 27.077 -5.910 -21.168 1.00 95.81 109 GLU A CA 1
ATOM 970 C C . GLU A 1 109 ? 27.442 -6.522 -22.527 1.00 95.81 109 GLU A C 1
ATOM 972 O O . GLU A 1 109 ? 28.611 -6.548 -22.909 1.00 95.81 109 GLU A O 1
ATOM 977 N N . LYS A 1 110 ? 26.438 -6.880 -23.339 1.00 96.69 110 LYS A N 1
ATOM 978 C CA . LYS A 1 110 ? 26.659 -7.386 -24.704 1.00 96.69 110 LYS A CA 1
ATOM 979 C C . LYS A 1 110 ? 27.405 -6.400 -25.599 1.00 96.69 110 LYS A C 1
ATOM 981 O O . LYS A 1 110 ? 28.167 -6.828 -26.465 1.00 96.69 110 LYS A O 1
ATOM 986 N N . ARG A 1 111 ? 27.149 -5.095 -25.461 1.00 95.31 111 ARG A N 1
ATOM 987 C CA . ARG A 1 111 ? 27.864 -4.058 -26.218 1.00 95.31 111 ARG A CA 1
ATOM 988 C C . ARG A 1 111 ? 29.319 -3.992 -25.769 1.00 95.31 111 ARG A C 1
ATOM 990 O O . ARG A 1 111 ? 30.204 -4.127 -26.603 1.00 95.31 111 ARG A O 1
ATOM 997 N N . ARG A 1 112 ? 29.550 -3.920 -24.460 1.00 95.75 112 ARG A N 1
ATOM 998 C CA . ARG A 1 112 ? 30.885 -3.908 -23.860 1.00 95.75 112 ARG A CA 1
ATOM 999 C C . ARG A 1 112 ? 31.718 -5.122 -24.275 1.00 95.75 112 ARG A C 1
ATOM 1001 O O . ARG A 1 112 ? 32.883 -4.965 -24.613 1.00 95.75 112 ARG A O 1
ATOM 1008 N N . GLU A 1 113 ? 31.134 -6.317 -24.311 1.00 95.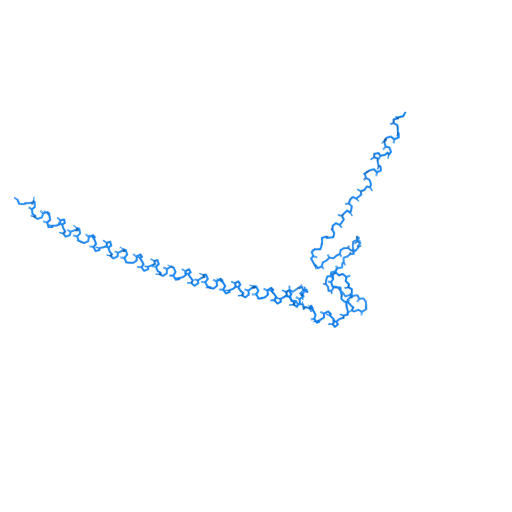25 113 GLU A N 1
ATOM 1009 C CA . GLU A 1 113 ? 31.818 -7.524 -24.797 1.00 95.25 113 GLU A CA 1
ATOM 1010 C C . GLU A 1 113 ? 32.194 -7.457 -26.285 1.00 95.25 113 GLU A C 1
ATOM 1012 O O . GLU A 1 113 ? 33.194 -8.040 -26.710 1.00 95.25 113 GLU A O 1
ATOM 1017 N N . ARG A 1 114 ? 31.360 -6.830 -27.122 1.00 95.38 114 ARG A N 1
ATOM 1018 C CA . ARG A 1 114 ? 31.665 -6.643 -28.550 1.00 95.38 114 ARG A CA 1
ATOM 1019 C C . ARG A 1 114 ? 32.808 -5.655 -28.717 1.00 95.38 114 ARG A C 1
ATOM 1021 O O . ARG A 1 114 ? 33.760 -5.977 -29.421 1.00 95.38 114 ARG A O 1
ATOM 1028 N N . ASP A 1 115 ? 32.728 -4.527 -28.022 1.00 95.00 115 ASP A N 1
ATOM 1029 C CA . ASP A 1 115 ? 33.744 -3.478 -28.054 1.00 95.00 115 ASP A CA 1
ATOM 1030 C C . ASP A 1 115 ? 35.085 -4.019 -27.539 1.00 95.00 115 ASP A C 1
ATOM 1032 O O . ASP A 1 115 ? 36.113 -3.826 -28.183 1.00 95.00 115 ASP A O 1
ATOM 1036 N N . HIS A 1 116 ? 35.068 -4.800 -26.451 1.00 94.88 116 HIS A N 1
ATOM 1037 C CA . HIS A 1 116 ? 36.255 -5.483 -25.935 1.00 94.88 116 HIS A CA 1
ATOM 1038 C C . HIS A 1 116 ? 36.865 -6.417 -26.983 1.00 94.88 116 HIS A C 1
ATOM 1040 O O . HIS A 1 116 ? 38.033 -6.269 -27.323 1.00 94.88 116 HIS A O 1
ATOM 1046 N N . ARG A 1 117 ? 36.075 -7.327 -27.571 1.00 94.62 117 ARG A N 1
ATOM 1047 C CA . ARG A 1 117 ? 36.566 -8.238 -28.624 1.00 94.62 117 ARG A CA 1
ATOM 1048 C C . ARG A 1 117 ? 37.116 -7.494 -29.839 1.00 94.62 117 ARG A C 1
ATOM 1050 O O . ARG A 1 117 ? 38.069 -7.956 -30.459 1.00 94.62 117 ARG A O 1
ATOM 1057 N N . GLN A 1 118 ? 36.503 -6.377 -30.221 1.00 93.06 118 GLN A N 1
ATOM 1058 C CA . G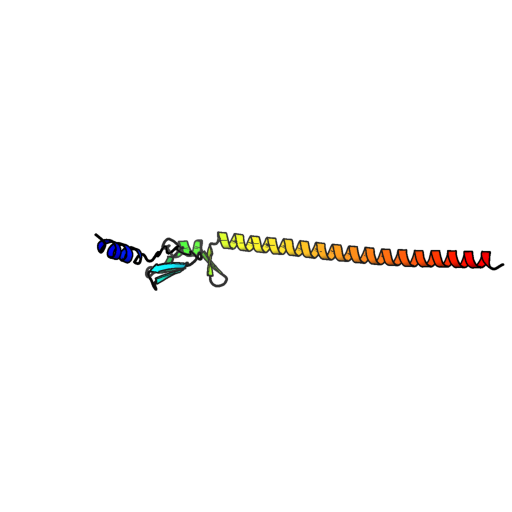LN A 1 118 ? 36.981 -5.561 -31.332 1.00 93.06 118 GLN A CA 1
ATOM 1059 C C . GLN A 1 118 ? 38.318 -4.893 -30.996 1.00 93.06 118 GLN A C 1
ATOM 1061 O O . GLN A 1 118 ? 39.226 -4.909 -31.826 1.00 93.06 118 GLN A O 1
ATOM 1066 N N . TRP A 1 119 ? 38.452 -4.366 -29.779 1.00 92.00 119 TRP A N 1
ATOM 1067 C CA . TRP A 1 119 ? 39.694 -3.788 -29.283 1.00 92.00 119 TRP A CA 1
ATOM 1068 C C . TRP A 1 119 ? 40.821 -4.826 -29.204 1.00 92.00 119 TRP A C 1
ATOM 1070 O O . TRP A 1 119 ? 41.930 -4.555 -29.661 1.00 92.00 119 TRP A O 1
ATOM 1080 N N . GLU A 1 120 ? 40.537 -6.044 -28.727 1.00 92.88 120 GLU A N 1
ATOM 1081 C CA . GLU A 1 120 ? 41.521 -7.135 -28.710 1.00 92.88 120 GLU A CA 1
ATOM 1082 C C . GLU A 1 120 ? 42.028 -7.471 -30.111 1.00 92.88 120 GLU A C 1
ATOM 1084 O O . GLU A 1 120 ? 43.238 -7.517 -30.322 1.00 92.88 120 GLU A O 1
ATOM 1089 N N . LYS A 1 121 ? 41.118 -7.620 -31.082 1.00 94.00 121 LYS A N 1
ATOM 1090 C CA . LYS A 1 121 ? 41.486 -7.865 -32.483 1.00 94.00 121 LYS A CA 1
ATOM 1091 C C . LYS A 1 121 ? 42.351 -6.744 -33.048 1.00 94.00 121 LYS A C 1
ATOM 1093 O O . LYS A 1 121 ? 43.346 -7.026 -33.705 1.00 94.00 121 LYS A O 1
ATOM 1098 N N . HIS A 1 122 ? 41.976 -5.487 -32.814 1.00 91.50 122 HIS A N 1
ATOM 1099 C CA . HIS A 1 122 ? 42.734 -4.342 -33.317 1.00 91.50 122 HIS A CA 1
ATOM 1100 C C . HIS A 1 122 ? 44.166 -4.347 -32.771 1.00 91.50 122 HIS A C 1
ATOM 1102 O O . HIS A 1 122 ? 45.120 -4.289 -33.540 1.00 91.50 122 HIS A O 1
ATOM 1108 N N . ARG A 1 123 ? 44.309 -4.542 -31.459 1.00 91.88 123 ARG A N 1
ATOM 1109 C CA . ARG A 1 123 ? 45.600 -4.635 -30.775 1.00 91.88 123 ARG A CA 1
ATOM 1110 C C . ARG A 1 123 ? 46.443 -5.820 -31.255 1.00 91.88 123 ARG A C 1
ATOM 1112 O O . ARG A 1 123 ? 47.648 -5.676 -31.425 1.00 91.88 123 ARG A O 1
ATOM 1119 N N . GLU A 1 124 ? 45.842 -6.985 -31.501 1.00 90.25 124 GLU A N 1
ATOM 1120 C CA . GLU A 1 124 ? 46.556 -8.123 -32.100 1.00 90.25 124 GLU A CA 1
ATOM 1121 C C . GLU A 1 124 ? 47.063 -7.801 -33.510 1.00 90.25 124 GLU A C 1
ATOM 1123 O O . GLU A 1 124 ? 48.178 -8.180 -33.869 1.00 90.25 124 GLU A O 1
ATOM 1128 N N . HIS A 1 125 ? 46.257 -7.108 -34.318 1.00 90.31 125 HIS A N 1
ATOM 1129 C CA . HIS A 1 125 ? 46.661 -6.661 -35.648 1.00 90.31 125 HIS A CA 1
ATOM 1130 C C . HIS A 1 125 ? 47.828 -5.670 -35.583 1.00 90.31 125 HIS A C 1
ATOM 1132 O O . HIS A 1 125 ? 48.801 -5.852 -36.315 1.00 90.31 125 HIS A O 1
ATOM 1138 N N . GLU A 1 126 ? 47.757 -4.673 -34.699 1.00 88.25 126 GLU A N 1
ATOM 1139 C CA . GLU A 1 126 ? 48.847 -3.720 -34.457 1.00 88.25 126 GLU A CA 1
ATOM 1140 C C . GLU A 1 126 ? 50.120 -4.434 -34.001 1.00 88.25 126 GLU A C 1
ATOM 1142 O O . GLU A 1 126 ? 51.186 -4.210 -34.568 1.00 88.25 126 GLU A O 1
ATOM 1147 N N . TYR A 1 127 ? 50.009 -5.358 -33.042 1.00 86.44 127 TYR A N 1
ATOM 1148 C CA . TYR A 1 127 ? 51.146 -6.131 -32.548 1.00 86.44 127 TYR A CA 1
ATOM 1149 C C . TYR A 1 127 ? 51.791 -6.978 -33.652 1.00 86.44 127 TYR A C 1
ATOM 1151 O O . TYR A 1 127 ? 53.009 -6.963 -33.811 1.00 86.44 127 TYR A O 1
ATOM 1159 N N . ARG A 1 128 ? 50.988 -7.665 -34.477 1.00 86.50 128 ARG A N 1
ATOM 1160 C CA . ARG A 1 128 ? 51.494 -8.444 -35.622 1.00 86.50 128 ARG A CA 1
ATOM 1161 C C . ARG A 1 128 ? 52.162 -7.567 -36.679 1.00 86.50 128 ARG A C 1
ATOM 1163 O O . ARG A 1 128 ? 53.108 -8.018 -37.319 1.00 86.50 128 ARG A O 1
ATOM 1170 N N . GLN A 1 129 ? 51.660 -6.355 -36.919 1.00 84.81 129 GLN A N 1
ATOM 1171 C CA . GLN A 1 129 ? 52.325 -5.409 -37.820 1.00 84.81 129 GLN A CA 1
ATOM 1172 C C . GLN A 1 129 ? 53.643 -4.914 -37.226 1.00 84.81 129 GLN A C 1
ATOM 1174 O O . GLN A 1 129 ? 54.654 -4.901 -37.924 1.00 84.81 129 GLN A O 1
ATOM 1179 N N . TRP A 1 130 ? 53.650 -4.577 -35.937 1.00 84.12 130 TRP A N 1
ATOM 1180 C CA . TRP A 1 130 ? 54.849 -4.162 -35.220 1.00 84.12 130 TRP A CA 1
ATOM 1181 C C . TRP A 1 130 ? 55.937 -5.248 -35.247 1.00 84.12 130 TRP A C 1
ATOM 1183 O O . TRP A 1 130 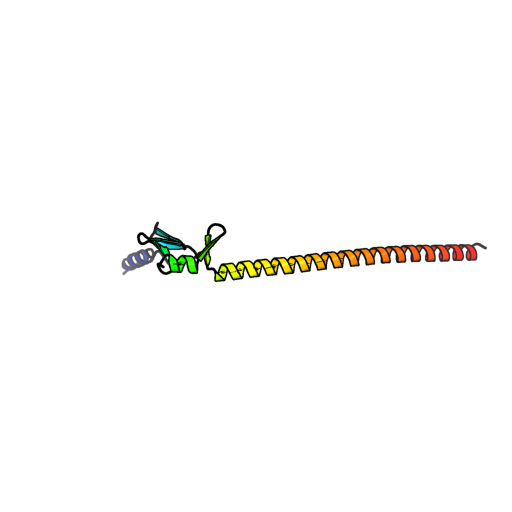? 57.072 -4.944 -35.613 1.00 84.12 130 TRP A O 1
ATOM 1193 N N . GLU A 1 131 ? 55.586 -6.513 -34.970 1.00 84.00 131 GLU A N 1
ATOM 1194 C CA . GLU A 1 131 ? 56.513 -7.656 -35.037 1.00 84.00 131 GLU A CA 1
ATOM 1195 C C . GLU A 1 131 ? 57.140 -7.826 -36.424 1.00 84.00 131 GLU A C 1
ATOM 1197 O O . GLU A 1 131 ? 58.330 -8.106 -36.519 1.00 84.00 131 GLU A O 1
ATOM 1202 N N . LYS A 1 132 ? 56.361 -7.657 -37.501 1.00 83.31 132 LYS A N 1
ATOM 1203 C CA . LYS A 1 132 ? 56.875 -7.772 -38.875 1.00 83.31 132 LYS A CA 1
ATOM 1204 C C . LYS A 1 132 ? 57.910 -6.701 -39.202 1.00 83.31 132 LYS A C 1
ATOM 1206 O O . LYS A 1 132 ? 58.885 -7.003 -39.867 1.00 83.31 132 LYS A O 1
ATOM 1211 N N . HIS A 1 133 ? 57.695 -5.472 -38.741 1.00 76.50 133 HIS A N 1
ATOM 1212 C CA . HIS A 1 133 ? 58.590 -4.351 -39.033 1.00 76.50 133 HIS A CA 1
ATOM 1213 C C . HIS A 1 133 ? 59.878 -4.335 -38.195 1.00 76.50 133 HIS A C 1
ATOM 1215 O O . HIS A 1 133 ? 60.802 -3.619 -38.557 1.00 76.50 133 HIS A O 1
ATOM 1221 N N . HIS A 1 134 ? 59.939 -5.079 -37.086 1.00 73.19 134 HIS A N 1
ATOM 1222 C CA . HIS A 1 134 ? 61.079 -5.068 -36.154 1.00 73.19 134 HIS A CA 1
ATOM 1223 C C . HIS A 1 134 ? 61.891 -6.374 -36.156 1.00 73.19 134 HIS A C 1
ATOM 1225 O O . HIS A 1 134 ? 62.757 -6.550 -35.299 1.00 73.19 134 HIS A O 1
ATOM 1231 N N . ARG A 1 135 ? 61.589 -7.315 -37.062 1.00 66.38 135 ARG A N 1
ATOM 1232 C CA . ARG A 1 135 ? 62.264 -8.624 -37.153 1.00 66.38 135 ARG A CA 1
ATOM 1233 C C . ARG A 1 135 ? 63.158 -8.775 -38.403 1.00 66.38 135 ARG A C 1
ATOM 1235 O O . ARG A 1 135 ? 63.739 -9.844 -38.566 1.00 66.38 135 ARG A O 1
ATOM 1242 N N . ASP A 1 136 ? 63.300 -7.723 -39.211 1.00 55.53 136 ASP A N 1
ATOM 1243 C CA . ASP A 1 136 ? 64.306 -7.582 -40.284 1.00 55.53 136 ASP A CA 1
ATOM 1244 C C . ASP A 1 136 ? 65.470 -6.695 -39.805 1.00 55.53 136 ASP A C 1
ATOM 1246 O O . ASP A 1 136 ? 66.629 -6.975 -40.189 1.00 55.53 136 ASP A O 1
#

pLDDT: mean 79.79, std 17.29, range [37.66, 96.69]

Organism: NCBI:txid1891675

Radius of gyration: 37.9 Å; chains: 1; bounding box: 97×21×109 Å

Foldseek 3Di:
DPPVVVVVVVVVVPDPPPPCPQPCPVFWGDPDVVDIAGAQDADPVRFTDHSDDTHHPVVCVVQWDCDPNDIDGPVRVVVVVVVVVVVVVVVVVVVVVVVVVVVVVVVVVVVVVVVVVVVVVVVVVVVVVVCVVPVD

Secondary structure (DSSP, 8-state):
--SHHHHHHHHTT------------TTEEEEETTEEEETT-B-TTS-EE-SSSEE-HHHHHHHEEEETTEEEEHHHHHHHHHHHHHHHHHHHHHHHHHHHHHHHHHHHHHHHHHHHHHHHHHHHHHHHHHHHHT--

Sequence (136 aa):
MKRAIIFAALLATLSPLATHTAQADGATITLAPGVTLQLGDRDRQGQYWDGGHWRDGRWWHDRYEWQQGRWWRHEQWRRHHEWERQQWQREREWRHHERAREREHRKWEKRRERDHRQWEKHREHEYRQWEKHHRD